Protein AF-A0A4P8XJK2-F1 (afdb_monomer)

pLDDT: mean 84.31, std 14.74, range [49.09, 97.88]

Structure (mmCIF, N/CA/C/O backbone):
data_AF-A0A4P8XJK2-F1
#
_entry.id   AF-A0A4P8XJK2-F1
#
loop_
_atom_site.group_PDB
_atom_site.id
_atom_site.type_symbol
_atom_site.label_atom_id
_atom_site.label_alt_id
_atom_site.label_comp_id
_atom_site.label_asym_id
_atom_site.label_entity_id
_atom_site.label_seq_id
_atom_site.pdbx_PDB_ins_code
_atom_site.Cartn_x
_atom_site.Cartn_y
_atom_site.Cartn_z
_atom_site.occupancy
_atom_site.B_iso_or_equiv
_atom_site.auth_seq_id
_atom_site.auth_comp_id
_atom_site.auth_asym_id
_atom_site.auth_atom_id
_atom_site.pdbx_PDB_model_num
ATOM 1 N N . MET A 1 1 ? -7.688 6.589 -13.736 1.00 49.09 1 MET A N 1
ATOM 2 C CA . MET A 1 1 ? -8.070 5.265 -14.269 1.00 49.09 1 MET A CA 1
ATOM 3 C C . MET A 1 1 ? -7.381 4.116 -13.526 1.00 49.09 1 MET A C 1
ATOM 5 O O . MET A 1 1 ? -8.062 3.148 -13.250 1.00 49.09 1 MET A O 1
ATOM 9 N N . G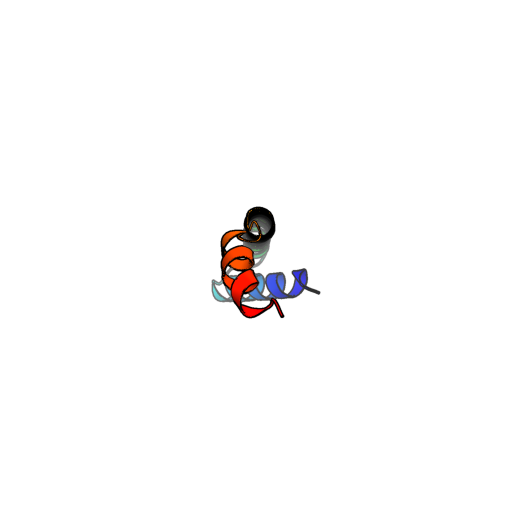LY A 1 2 ? -6.087 4.185 -13.164 1.00 57.47 2 GLY A N 1
ATOM 10 C CA . GLY A 1 2 ? -5.410 3.066 -12.473 1.00 57.47 2 GLY A CA 1
ATOM 11 C C . GLY A 1 2 ? -5.505 3.025 -10.937 1.00 57.47 2 GLY A C 1
ATOM 12 O O . GLY A 1 2 ? -5.424 1.946 -10.369 1.00 57.47 2 GLY A O 1
ATOM 13 N N . SER A 1 3 ? -5.674 4.163 -10.250 1.00 61.38 3 SER A N 1
ATOM 14 C CA . SER A 1 3 ? -5.673 4.218 -8.773 1.00 61.38 3 SER A CA 1
ATOM 15 C C . SER A 1 3 ? -6.863 3.506 -8.138 1.00 61.38 3 SER A C 1
ATOM 17 O O . SER A 1 3 ? -6.700 2.836 -7.123 1.00 61.38 3 SER A O 1
ATOM 19 N N . ASP A 1 4 ? -8.034 3.639 -8.754 1.00 73.31 4 ASP A N 1
ATOM 20 C CA . ASP A 1 4 ? -9.301 3.258 -8.129 1.00 73.31 4 ASP A CA 1
ATOM 21 C C . ASP A 1 4 ? -9.480 1.734 -8.141 1.00 73.31 4 ASP A C 1
ATOM 23 O O . ASP A 1 4 ? -9.939 1.159 -7.164 1.00 73.31 4 ASP A O 1
ATOM 27 N N . HIS A 1 5 ? -8.964 1.058 -9.174 1.00 84.88 5 HIS A N 1
ATOM 28 C CA . HIS A 1 5 ? -8.971 -0.404 -9.261 1.00 84.88 5 HIS A CA 1
ATOM 29 C C . HIS A 1 5 ? -8.191 -1.066 -8.111 1.00 84.88 5 HIS A C 1
ATOM 31 O O . HIS A 1 5 ? -8.640 -2.050 -7.529 1.00 84.88 5 HIS A O 1
ATOM 37 N N . PHE A 1 6 ? -7.022 -0.526 -7.749 1.00 88.69 6 PHE A N 1
ATOM 38 C CA . PHE A 1 6 ? -6.251 -1.052 -6.619 1.00 88.69 6 PHE A CA 1
ATOM 39 C C . PHE A 1 6 ? -6.906 -0.739 -5.279 1.00 88.69 6 PHE A C 1
ATOM 41 O O . PHE A 1 6 ? -6.844 -1.560 -4.367 1.00 88.69 6 PHE A O 1
ATOM 48 N N . SER A 1 7 ? -7.542 0.425 -5.160 1.00 92.56 7 SER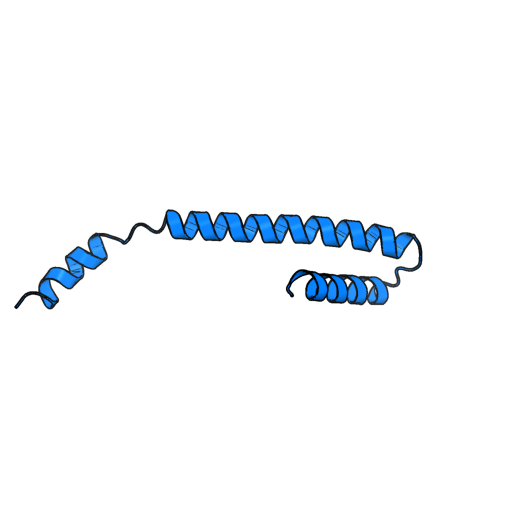 A N 1
ATOM 49 C CA . SER A 1 7 ? -8.320 0.770 -3.976 1.00 92.56 7 SER A CA 1
ATOM 50 C C . SER A 1 7 ? -9.476 -0.207 -3.762 1.00 92.56 7 SER A C 1
ATOM 52 O O . SER A 1 7 ? -9.611 -0.727 -2.660 1.00 92.56 7 SER A O 1
ATOM 54 N N . ASP A 1 8 ? -10.239 -0.542 -4.800 1.00 94.06 8 ASP A N 1
ATOM 55 C CA . ASP A 1 8 ? -11.357 -1.481 -4.672 1.00 94.06 8 ASP A CA 1
ATOM 56 C C . ASP A 1 8 ? -10.890 -2.893 -4.286 1.00 94.06 8 ASP A C 1
ATOM 58 O O . ASP A 1 8 ? -11.492 -3.519 -3.416 1.00 94.06 8 ASP A O 1
ATOM 62 N N . MET A 1 9 ? -9.773 -3.370 -4.852 1.00 94.62 9 MET A N 1
ATOM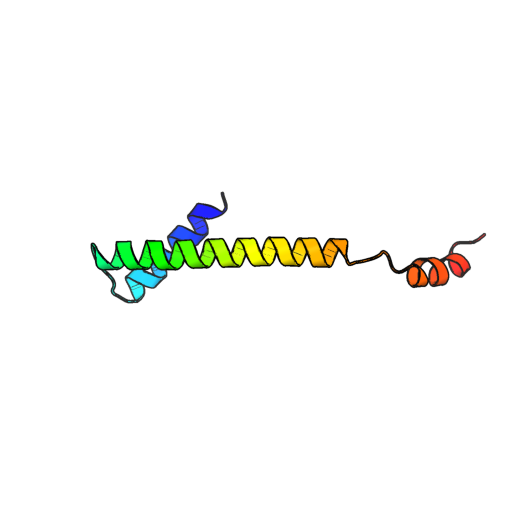 63 C CA . MET A 1 9 ? -9.194 -4.671 -4.484 1.00 94.62 9 MET A CA 1
ATOM 64 C C . MET A 1 9 ? -8.704 -4.706 -3.0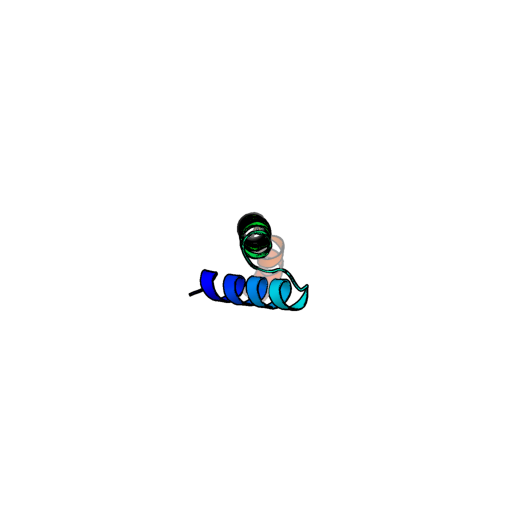33 1.00 94.62 9 MET A C 1
ATOM 66 O O . MET A 1 9 ? -9.046 -5.623 -2.295 1.00 94.62 9 MET A O 1
ATOM 70 N N . ILE A 1 10 ? -7.955 -3.686 -2.593 1.00 95.50 10 ILE A N 1
ATOM 71 C CA . ILE A 1 10 ? -7.486 -3.610 -1.199 1.00 95.50 10 ILE A CA 1
ATOM 72 C C . ILE A 1 10 ? -8.682 -3.584 -0.245 1.00 95.50 10 ILE A C 1
ATOM 74 O O . ILE A 1 10 ? -8.651 -4.227 0.803 1.00 95.50 10 ILE A O 1
ATOM 78 N N . LEU A 1 11 ? -9.727 -2.824 -0.579 1.00 96.06 11 LEU A N 1
ATOM 79 C CA . LEU A 1 11 ? -10.908 -2.725 0.267 1.00 96.06 11 LEU A CA 1
ATOM 80 C C . LEU A 1 11 ? -11.665 -4.058 0.335 1.00 96.06 11 LEU A C 1
ATOM 82 O O . LEU A 1 11 ? -12.064 -4.457 1.426 1.00 96.06 11 LEU A O 1
ATOM 86 N N . ALA A 1 12 ? -11.820 -4.754 -0.795 1.00 96.94 12 ALA A N 1
ATOM 87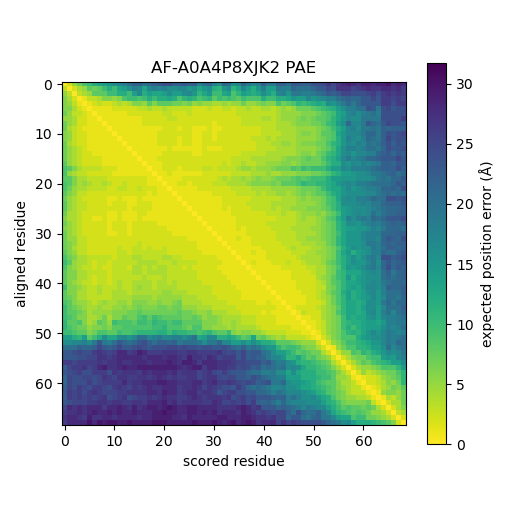 C CA . ALA A 1 12 ? -12.451 -6.069 -0.853 1.00 96.94 12 ALA A CA 1
ATOM 88 C C . ALA A 1 12 ? -11.710 -7.098 0.016 1.00 96.94 12 ALA A C 1
ATOM 90 O O . ALA A 1 12 ? -12.347 -7.771 0.829 1.00 96.94 12 ALA A O 1
ATOM 91 N N . ASP A 1 13 ? -10.379 -7.153 -0.086 1.00 96.88 13 ASP A N 1
ATOM 92 C CA . ASP A 1 13 ? -9.548 -8.050 0.722 1.00 96.88 13 ASP A CA 1
ATOM 93 C C . ASP A 1 13 ? -9.705 -7.752 2.216 1.00 96.88 13 ASP A C 1
ATOM 95 O O . ASP A 1 13 ? -9.938 -8.651 3.018 1.00 96.88 13 ASP A O 1
ATOM 99 N N . LEU A 1 14 ? -9.640 -6.477 2.611 1.00 97.62 14 LEU A N 1
ATOM 100 C CA . LEU A 1 14 ? -9.730 -6.106 4.023 1.00 97.62 14 LEU A CA 1
ATOM 101 C C . LEU A 1 14 ? -11.114 -6.372 4.626 1.00 97.62 14 LEU A C 1
ATOM 103 O O . LEU A 1 14 ? -11.204 -6.740 5.796 1.00 97.62 14 LEU A O 1
ATOM 107 N N . ILE A 1 15 ? -12.182 -6.215 3.840 1.00 97.12 15 ILE A N 1
ATOM 108 C CA . ILE A 1 15 ? -13.534 -6.603 4.259 1.00 97.12 15 ILE A CA 1
ATOM 109 C C . ILE A 1 15 ? -13.613 -8.125 4.430 1.00 97.12 15 ILE A C 1
ATOM 111 O O . ILE A 1 15 ? -14.175 -8.597 5.415 1.00 97.12 15 ILE A O 1
ATOM 115 N N . GLN A 1 16 ? -13.025 -8.900 3.514 1.00 97.75 16 GLN A N 1
ATOM 116 C CA . GLN A 1 16 ? -12.982 -10.362 3.612 1.00 97.75 16 GLN A CA 1
ATOM 117 C C . GLN A 1 16 ? -12.150 -10.849 4.811 1.00 97.75 16 GLN A C 1
ATOM 119 O O . GLN A 1 16 ? -12.501 -11.847 5.438 1.00 97.75 16 GLN A O 1
ATOM 124 N N . GLU A 1 17 ? -11.083 -10.126 5.157 1.00 96.31 17 GLU A N 1
ATOM 125 C CA . GLU A 1 17 ? -10.280 -10.335 6.369 1.00 96.31 17 GLU A CA 1
ATOM 126 C C . GLU A 1 17 ? -11.049 -9.969 7.661 1.00 96.31 17 GLU A C 1
ATOM 128 O O . GLU A 1 17 ? -10.596 -10.303 8.755 1.00 96.31 17 GLU A O 1
ATOM 133 N N . GLY A 1 18 ? -12.223 -9.333 7.551 1.00 97.38 18 GLY A N 1
ATOM 134 C CA . GLY A 1 18 ? -13.103 -8.999 8.675 1.00 97.38 18 GLY A CA 1
ATOM 135 C C . GLY A 1 18 ? -12.783 -7.669 9.360 1.00 97.38 18 GLY A C 1
ATOM 136 O O . GLY A 1 18 ? -13.254 -7.431 10.470 1.00 97.38 18 GLY A O 1
ATOM 137 N N . TYR A 1 19 ? -11.983 -6.799 8.734 1.00 97.88 19 TYR A N 1
ATOM 138 C CA . TYR A 1 19 ? -11.700 -5.478 9.290 1.00 97.88 19 TYR A CA 1
ATOM 139 C C . TYR A 1 19 ? -12.888 -4.534 9.129 1.00 97.88 19 TYR A C 1
ATOM 141 O O . TYR A 1 19 ? -13.496 -4.438 8.063 1.00 97.88 19 TYR A O 1
ATOM 149 N N . GLU A 1 20 ? -13.141 -3.730 10.163 1.00 96.62 20 GLU A N 1
ATOM 150 C CA . GLU A 1 20 ? -14.266 -2.796 10.179 1.00 96.62 20 GLU A CA 1
ATOM 151 C C . GLU A 1 20 ? -13.888 -1.409 10.725 1.00 96.62 20 GLU A C 1
ATOM 153 O O . GLU A 1 20 ? -12.885 -1.207 11.420 1.00 96.62 20 GLU A O 1
ATOM 158 N N . GLY A 1 21 ? -14.711 -0.410 10.395 1.00 95.81 21 GLY A N 1
ATOM 159 C CA . GLY A 1 21 ? -14.642 0.932 10.972 1.00 95.81 21 GLY A CA 1
ATOM 160 C C . GLY A 1 21 ? -13.259 1.593 10.887 1.00 95.81 21 GLY A C 1
ATOM 161 O O . GLY A 1 21 ? -12.679 1.756 9.813 1.00 95.81 21 GLY A O 1
ATOM 162 N N . LYS A 1 22 ? -12.736 2.039 12.037 1.00 97.12 22 LYS A N 1
ATOM 163 C CA . LYS A 1 22 ? -11.446 2.750 12.106 1.00 97.12 22 LYS A CA 1
ATOM 164 C C . LYS A 1 22 ? -10.254 1.843 11.810 1.00 97.12 22 LYS A C 1
ATOM 166 O O . LYS A 1 22 ? -9.254 2.328 11.286 1.00 97.12 22 LYS A O 1
ATOM 171 N N . GLU A 1 23 ? -10.360 0.562 12.142 1.00 96.56 23 GLU A N 1
ATOM 172 C CA . GLU A 1 23 ? -9.300 -0.409 11.890 1.00 96.56 23 GLU A CA 1
ATOM 173 C C . GLU A 1 23 ? -9.169 -0.682 10.390 1.00 96.56 23 GLU A C 1
ATOM 175 O O . GLU A 1 23 ? -8.068 -0.579 9.848 1.00 96.56 23 GLU A O 1
ATOM 180 N N . LEU A 1 24 ? -10.301 -0.870 9.700 1.00 97.50 24 LEU A N 1
ATOM 181 C CA . LEU A 1 24 ? -10.361 -0.982 8.240 1.00 97.50 24 LEU A CA 1
ATOM 182 C C . LEU A 1 24 ? -9.708 0.220 7.555 1.00 97.50 24 LEU A C 1
ATOM 184 O O . LEU A 1 24 ? -8.854 0.056 6.689 1.00 97.50 24 LEU A O 1
ATOM 188 N N . LEU A 1 25 ? -10.059 1.438 7.978 1.00 96.88 25 LEU A N 1
ATOM 189 C CA . LEU A 1 25 ? -9.472 2.660 7.421 1.00 96.88 25 LEU A CA 1
ATOM 190 C C . LEU A 1 25 ? -7.959 2.750 7.659 1.00 96.88 25 LEU A C 1
ATOM 192 O O . LEU A 1 25 ? -7.229 3.224 6.785 1.00 96.88 25 LEU A O 1
ATOM 196 N N . GLY A 1 26 ? -7.485 2.312 8.827 1.00 97.69 26 GLY A N 1
ATOM 197 C CA . GLY A 1 26 ? -6.059 2.253 9.139 1.00 97.69 26 GLY A CA 1
ATOM 198 C C . GLY A 1 26 ? -5.324 1.286 8.213 1.00 97.69 26 GLY A C 1
ATOM 199 O O . GLY A 1 26 ? -4.377 1.683 7.530 1.00 97.69 26 GLY A O 1
ATOM 200 N N . LYS A 1 27 ? -5.818 0.048 8.123 1.00 97.38 27 LYS A N 1
ATOM 201 C CA . LYS A 1 27 ? -5.240 -1.006 7.281 1.00 97.38 27 LYS A CA 1
ATOM 202 C C . LYS A 1 27 ? -5.294 -0.674 5.796 1.00 97.38 27 LYS A C 1
ATOM 204 O O . LYS A 1 27 ? -4.329 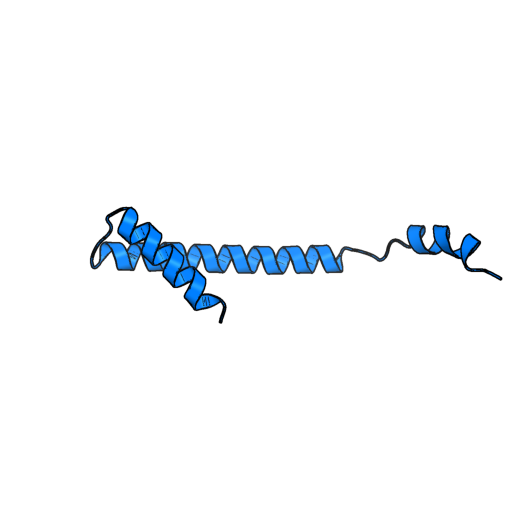-0.919 5.076 1.00 97.38 27 LYS A O 1
ATOM 209 N N . PHE A 1 28 ? -6.374 -0.047 5.347 1.00 96.88 28 PHE A N 1
ATOM 210 C CA . PHE A 1 28 ? -6.524 0.403 3.971 1.00 96.88 28 PHE A CA 1
ATOM 211 C C . PHE A 1 28 ? -5.434 1.402 3.581 1.00 96.88 28 PHE A C 1
ATOM 213 O O . PHE A 1 28 ? -4.749 1.214 2.578 1.00 96.88 28 PHE A O 1
ATOM 220 N N . ARG A 1 29 ? -5.209 2.433 4.406 1.00 95.88 29 ARG A N 1
ATOM 221 C CA . ARG A 1 29 ? -4.166 3.442 4.154 1.00 95.88 29 ARG A CA 1
ATOM 222 C C . ARG A 1 29 ? -2.763 2.845 4.185 1.00 95.88 29 ARG A C 1
ATOM 224 O O . ARG A 1 29 ? -1.925 3.231 3.368 1.00 95.88 29 ARG A O 1
ATOM 231 N N . GLU A 1 30 ? -2.521 1.912 5.105 1.00 96.12 30 GLU A N 1
ATOM 232 C CA . GLU A 1 30 ? -1.266 1.163 5.208 1.00 96.12 30 GLU A CA 1
ATOM 233 C C . GLU A 1 30 ? -0.991 0.390 3.906 1.00 96.12 30 GLU A C 1
ATOM 235 O O . GLU A 1 30 ? 0.012 0.651 3.233 1.00 96.12 30 GLU A O 1
ATOM 240 N N . LYS A 1 31 ? -1.924 -0.481 3.489 1.00 94.62 31 LYS A N 1
ATOM 241 C CA . LYS A 1 31 ? -1.789 -1.295 2.269 1.00 94.62 31 LYS A CA 1
ATOM 242 C C . LYS A 1 31 ? -1.716 -0.434 1.003 1.00 94.62 31 LYS A C 1
ATOM 244 O O . LYS A 1 31 ? -0.876 -0.689 0.141 1.00 94.62 31 LYS A O 1
ATOM 249 N N . GLN A 1 32 ? -2.523 0.623 0.902 1.00 93.81 32 GLN A N 1
ATOM 250 C CA . GLN A 1 32 ? -2.519 1.530 -0.251 1.00 93.81 32 GLN A CA 1
ATOM 251 C C . GLN A 1 32 ? -1.176 2.255 -0.409 1.00 93.81 32 GLN A C 1
ATOM 253 O O . GLN A 1 32 ? -0.668 2.386 -1.524 1.00 93.81 32 GLN A O 1
ATOM 258 N N . THR A 1 33 ? -0.582 2.716 0.696 1.00 93.69 33 THR A N 1
ATOM 259 C CA . THR A 1 33 ? 0.716 3.407 0.666 1.00 93.69 33 THR A CA 1
ATOM 260 C C . THR A 1 33 ? 1.834 2.453 0.260 1.00 93.69 33 THR A C 1
ATOM 262 O O . THR A 1 33 ? 2.635 2.786 -0.617 1.00 93.69 33 THR A O 1
ATOM 265 N N . ALA A 1 34 ? 1.855 1.254 0.847 1.00 93.31 34 ALA A N 1
ATOM 266 C CA . ALA A 1 34 ? 2.838 0.225 0.525 1.00 93.31 34 ALA A CA 1
ATOM 267 C C . ALA A 1 34 ? 2.766 -0.185 -0.955 1.00 93.31 34 ALA A C 1
ATOM 269 O O . ALA A 1 34 ? 3.784 -0.181 -1.650 1.00 93.31 34 ALA A O 1
ATOM 270 N N . LEU A 1 35 ? 1.558 -0.451 -1.466 1.00 92.38 35 LEU A N 1
ATOM 271 C CA . LEU A 1 35 ? 1.353 -0.836 -2.860 1.00 92.38 35 LEU A CA 1
ATOM 272 C C . LEU A 1 35 ? 1.803 0.263 -3.827 1.00 92.38 35 LEU A C 1
ATOM 274 O O . LEU A 1 35 ? 2.499 -0.020 -4.800 1.00 92.38 35 LEU A O 1
ATOM 278 N N . ARG A 1 36 ? 1.455 1.527 -3.554 1.00 90.69 36 ARG A N 1
ATOM 279 C CA . ARG A 1 36 ? 1.875 2.656 -4.396 1.00 90.69 36 ARG A CA 1
ATOM 280 C C . ARG A 1 36 ? 3.398 2.756 -4.487 1.00 90.69 36 ARG A C 1
ATOM 282 O O . ARG A 1 36 ? 3.923 2.987 -5.574 1.00 90.69 36 ARG A O 1
ATOM 289 N N . GLY A 1 37 ? 4.091 2.570 -3.362 1.00 91.88 37 GLY A N 1
ATOM 290 C CA . GLY A 1 37 ? 5.553 2.546 -3.316 1.00 91.88 37 GLY A CA 1
ATOM 291 C C . GLY A 1 37 ? 6.141 1.409 -4.150 1.00 91.88 37 GLY A C 1
ATOM 292 O O . GLY A 1 37 ? 7.022 1.650 -4.973 1.00 91.88 37 GLY A O 1
ATOM 293 N N . ALA A 1 38 ? 5.606 0.195 -4.000 1.00 93.31 38 ALA A N 1
ATOM 294 C CA . ALA A 1 38 ? 6.055 -0.974 -4.753 1.00 93.31 38 ALA A CA 1
ATOM 295 C C . ALA A 1 38 ? 5.846 -0.814 -6.268 1.00 93.31 38 ALA A C 1
ATOM 297 O O . ALA A 1 38 ? 6.762 -1.066 -7.047 1.00 93.31 38 ALA A O 1
ATOM 298 N N . VAL A 1 39 ? 4.676 -0.323 -6.694 1.00 92.25 39 VAL A N 1
ATOM 299 C CA . VAL A 1 39 ? 4.388 -0.059 -8.114 1.00 92.25 39 VAL A CA 1
ATOM 300 C C . VAL A 1 39 ? 5.336 0.999 -8.675 1.00 92.25 39 VAL A C 1
ATOM 302 O O . VAL A 1 39 ? 5.876 0.823 -9.764 1.00 92.25 39 VAL A O 1
ATOM 305 N N . GLN A 1 40 ? 5.583 2.081 -7.933 1.00 92.50 40 GLN A N 1
ATOM 306 C CA . GLN A 1 40 ? 6.523 3.109 -8.371 1.00 92.50 40 GLN A CA 1
ATO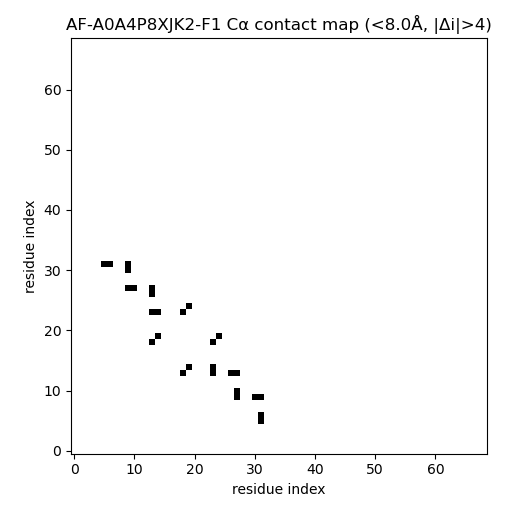M 307 C C . GLN A 1 40 ? 7.944 2.556 -8.513 1.00 92.50 40 GLN A C 1
ATOM 309 O O . GLN A 1 40 ? 8.633 2.905 -9.469 1.00 92.50 40 GLN A O 1
ATOM 314 N N . HIS A 1 41 ? 8.372 1.694 -7.589 1.00 94.81 41 HIS A N 1
ATOM 315 C CA . HIS A 1 41 ? 9.677 1.046 -7.660 1.00 94.81 41 HIS A CA 1
ATOM 316 C C . HIS A 1 41 ? 9.794 0.155 -8.900 1.00 94.81 41 HIS A C 1
ATOM 318 O O . HIS A 1 41 ? 10.747 0.303 -9.657 1.00 94.81 41 HIS A O 1
ATOM 324 N N . LEU A 1 42 ? 8.778 -0.669 -9.167 1.00 93.31 42 LEU A N 1
ATOM 325 C CA . LEU A 1 42 ? 8.725 -1.544 -10.339 1.00 93.31 42 LEU A CA 1
ATOM 326 C C . LEU A 1 42 ? 8.771 -0.750 -11.653 1.00 93.31 42 LEU A C 1
ATOM 328 O O . LEU A 1 42 ? 9.485 -1.130 -12.580 1.00 93.31 42 LEU A O 1
ATOM 332 N N . ILE A 1 43 ? 8.047 0.372 -11.735 1.00 92.31 43 ILE A N 1
ATOM 333 C CA . ILE A 1 43 ? 8.089 1.270 -12.902 1.00 92.31 43 ILE A CA 1
ATOM 334 C C . ILE A 1 43 ? 9.502 1.832 -13.098 1.00 92.31 43 ILE A C 1
ATOM 336 O O . ILE A 1 43 ? 10.002 1.852 -14.224 1.00 92.31 43 ILE A O 1
ATOM 340 N N . THR A 1 44 ? 10.145 2.285 -12.020 1.00 94.38 44 THR A N 1
ATOM 341 C CA . THR A 1 44 ? 11.510 2.823 -12.074 1.00 94.38 44 THR A CA 1
ATOM 342 C C . THR A 1 44 ? 12.504 1.758 -12.530 1.00 94.38 44 THR A C 1
ATOM 344 O O . THR A 1 44 ? 13.234 1.995 -13.488 1.00 94.38 44 THR A O 1
ATOM 347 N N . GLU A 1 45 ? 12.479 0.578 -11.910 1.00 92.19 45 GLU A N 1
ATOM 348 C CA . GLU A 1 45 ? 13.351 -0.551 -12.246 1.00 92.19 45 GLU A CA 1
ATOM 349 C C . GLU A 1 45 ? 13.173 -0.985 -13.704 1.00 92.19 45 GLU A C 1
ATOM 351 O O . GLU A 1 45 ? 14.149 -1.146 -14.430 1.00 92.19 45 GLU A O 1
ATOM 356 N N . SER A 1 46 ? 11.926 -1.088 -14.171 1.00 91.81 46 SER A N 1
ATOM 357 C CA . SER A 1 46 ? 11.627 -1.422 -15.568 1.00 91.81 46 SER A CA 1
ATOM 358 C C . SER A 1 46 ? 12.171 -0.364 -16.531 1.00 91.81 46 SER A C 1
ATOM 360 O O . SER A 1 46 ? 12.710 -0.693 -17.588 1.00 91.81 46 SER A O 1
ATOM 362 N N . GLY A 1 47 ? 12.060 0.917 -16.167 1.00 89.88 47 GLY A N 1
ATOM 363 C CA . GLY A 1 47 ? 12.628 2.020 -16.937 1.00 89.88 47 GLY A CA 1
ATOM 364 C C . GLY A 1 47 ? 14.156 1.979 -16.986 1.00 89.88 47 GLY A C 1
ATOM 365 O O . GLY A 1 47 ? 14.744 2.226 -18.038 1.00 89.88 47 GLY A O 1
ATOM 366 N N . ASP A 1 48 ? 14.805 1.642 -15.874 1.00 89.88 48 ASP A N 1
ATOM 367 C CA . ASP A 1 48 ? 16.258 1.490 -15.804 1.00 89.88 48 ASP A CA 1
ATOM 368 C C . ASP A 1 48 ? 16.739 0.279 -16.600 1.00 89.88 48 ASP A C 1
ATOM 37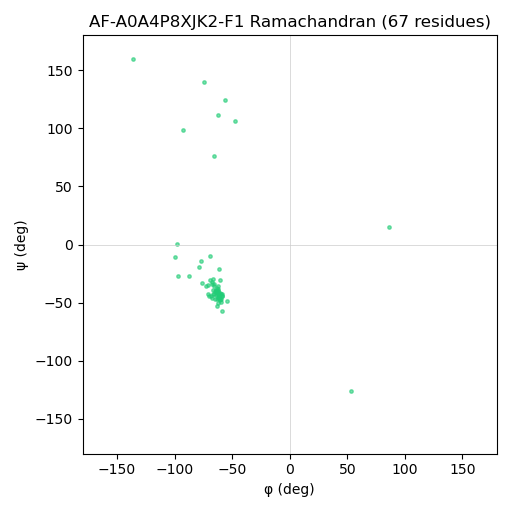0 O O . ASP A 1 48 ? 17.663 0.424 -17.398 1.00 89.88 48 ASP A O 1
ATOM 374 N N . ALA A 1 49 ? 16.065 -0.866 -16.486 1.00 86.81 49 ALA A N 1
ATOM 375 C CA . ALA A 1 49 ? 16.348 -2.057 -17.280 1.00 86.81 49 ALA A CA 1
ATOM 376 C C . ALA A 1 49 ? 16.210 -1.779 -18.786 1.00 86.81 49 ALA A C 1
ATOM 378 O O . ALA A 1 49 ? 17.094 -2.136 -19.561 1.00 86.81 49 ALA A O 1
ATOM 379 N N . ALA A 1 50 ? 15.156 -1.071 -19.208 1.00 86.38 50 ALA A N 1
ATOM 380 C CA . ALA A 1 50 ? 14.965 -0.691 -20.608 1.00 86.38 50 ALA A CA 1
ATOM 381 C C . ALA A 1 50 ? 16.034 0.298 -21.111 1.00 86.38 50 ALA A C 1
ATOM 383 O O . ALA A 1 50 ? 16.459 0.210 -22.258 1.00 86.38 50 ALA A O 1
ATOM 384 N N . ARG A 1 51 ? 16.501 1.229 -20.268 1.00 81.50 51 ARG A N 1
ATOM 385 C CA . ARG A 1 51 ? 17.603 2.150 -20.612 1.00 81.50 51 ARG A CA 1
ATOM 386 C C . ARG A 1 51 ? 18.963 1.458 -20.651 1.00 81.50 51 ARG A C 1
ATOM 388 O O . ARG A 1 51 ? 19.817 1.826 -21.454 1.00 81.50 51 ARG A O 1
ATOM 395 N N . GLN A 1 52 ? 19.176 0.488 -19.766 1.00 74.50 52 GLN A N 1
ATOM 396 C CA . GLN A 1 52 ? 20.382 -0.337 -19.717 1.00 74.50 52 GLN A CA 1
ATOM 397 C C . GLN A 1 52 ? 20.397 -1.418 -20.797 1.00 74.50 52 GLN A C 1
ATOM 399 O O . GLN A 1 52 ? 21.466 -1.955 -21.090 1.00 74.50 52 GLN A O 1
ATOM 404 N N . TYR A 1 53 ? 19.251 -1.683 -21.432 1.00 66.50 53 TYR A N 1
ATOM 405 C CA . TYR A 1 53 ? 19.155 -2.430 -22.677 1.00 66.50 53 TYR A CA 1
ATOM 406 C C . TYR A 1 53 ? 19.840 -1.629 -23.794 1.00 66.50 53 TYR A C 1
ATOM 408 O O . TYR A 1 53 ? 19.214 -0.965 -24.622 1.00 66.50 53 TYR A O 1
ATOM 416 N N . LYS A 1 54 ? 21.178 -1.651 -23.798 1.00 60.75 54 LYS A N 1
ATOM 417 C CA . LYS A 1 54 ? 21.964 -1.275 -24.966 1.00 60.75 54 LYS A CA 1
ATOM 418 C C . LYS A 1 54 ? 21.486 -2.167 -26.102 1.00 60.75 54 LYS A C 1
ATOM 420 O O . LYS A 1 54 ? 21.514 -3.387 -25.966 1.00 60.75 54 LYS A O 1
ATOM 425 N N . LYS A 1 55 ? 21.061 -1.542 -27.203 1.00 56.50 55 LYS A N 1
ATOM 426 C CA . LYS A 1 55 ? 20.923 -2.195 -28.505 1.00 56.50 55 LYS A CA 1
ATOM 427 C C . LYS A 1 55 ? 22.225 -2.961 -28.722 1.00 56.50 55 LYS A C 1
ATOM 429 O O . LYS A 1 55 ? 23.279 -2.338 -28.835 1.00 56.50 55 LYS A O 1
ATOM 434 N N . ASP A 1 56 ? 22.159 -4.279 -28.598 1.00 59.59 56 ASP A N 1
ATOM 435 C CA . ASP A 1 56 ? 23.340 -5.120 -28.638 1.00 59.59 56 ASP A CA 1
ATOM 436 C C . ASP A 1 56 ? 23.973 -4.938 -30.019 1.00 59.59 56 ASP A C 1
ATOM 438 O O . ASP A 1 56 ? 23.371 -5.299 -31.033 1.00 59.59 56 ASP A O 1
ATOM 442 N N . SER A 1 57 ? 25.145 -4.301 -30.074 1.00 57.38 57 SER A N 1
ATOM 443 C CA . SER A 1 57 ? 25.850 -4.077 -31.338 1.00 57.38 57 SER A CA 1
ATOM 444 C C . SER A 1 57 ? 26.208 -5.405 -31.995 1.00 57.38 57 SER A C 1
ATOM 446 O O . SER A 1 57 ? 26.351 -5.447 -33.210 1.00 57.38 57 SER A O 1
ATOM 448 N N . GLN A 1 58 ? 26.258 -6.499 -31.222 1.00 60.31 58 GLN A N 1
ATOM 449 C CA . GLN A 1 58 ? 26.428 -7.841 -31.765 1.00 60.31 58 GLN A CA 1
ATOM 450 C C . GLN A 1 58 ? 25.225 -8.284 -32.602 1.00 60.31 58 GLN A C 1
ATOM 452 O O . GLN A 1 58 ? 25.400 -9.030 -33.558 1.00 60.31 58 GLN A O 1
ATOM 457 N N . THR A 1 59 ? 24.012 -7.808 -32.298 1.00 63.84 59 THR A N 1
ATOM 458 C CA . THR A 1 59 ? 22.828 -8.089 -33.122 1.00 63.84 59 THR A CA 1
ATOM 459 C C . THR A 1 59 ? 22.909 -7.342 -34.454 1.00 63.84 59 THR A C 1
ATOM 461 O O . THR A 1 59 ? 22.638 -7.934 -35.492 1.00 63.84 59 THR A O 1
ATOM 464 N N . GLU A 1 60 ? 23.330 -6.072 -34.466 1.00 63.44 60 GLU A N 1
ATOM 465 C CA . GLU A 1 60 ? 23.565 -5.359 -35.733 1.00 63.44 60 GLU A CA 1
ATOM 466 C C . GLU A 1 60 ? 24.712 -5.988 -36.541 1.00 63.44 60 GLU A C 1
ATOM 468 O O . GLU A 1 60 ? 24.522 -6.223 -37.728 1.00 63.44 60 GLU A O 1
ATOM 473 N N . GLU A 1 61 ? 25.835 -6.360 -35.913 1.00 65.56 61 GLU A N 1
ATOM 474 C CA . GLU A 1 61 ? 26.956 -7.051 -36.581 1.00 65.56 61 GLU A CA 1
ATOM 475 C C . GLU A 1 61 ? 26.567 -8.428 -37.159 1.00 65.56 61 GLU A C 1
ATOM 477 O O . GLU A 1 61 ? 27.027 -8.804 -38.237 1.00 65.56 61 GLU A O 1
ATOM 482 N N . LEU A 1 62 ? 25.684 -9.180 -36.490 1.00 70.56 62 LEU A N 1
ATOM 483 C CA . LEU A 1 62 ? 25.173 -10.469 -36.980 1.00 70.56 62 LEU A CA 1
ATOM 484 C C . LEU A 1 62 ? 24.279 -10.332 -38.220 1.00 70.56 62 LEU A C 1
ATOM 486 O O . LEU A 1 62 ? 24.257 -11.230 -39.059 1.00 70.56 62 LEU A O 1
ATOM 490 N N . PHE A 1 63 ? 23.532 -9.231 -38.338 1.00 73.19 63 PHE A N 1
ATOM 491 C CA . PHE A 1 63 ? 22.590 -9.017 -39.442 1.00 73.19 63 PHE A CA 1
ATOM 492 C C . PHE A 1 63 ? 23.134 -8.114 -40.556 1.00 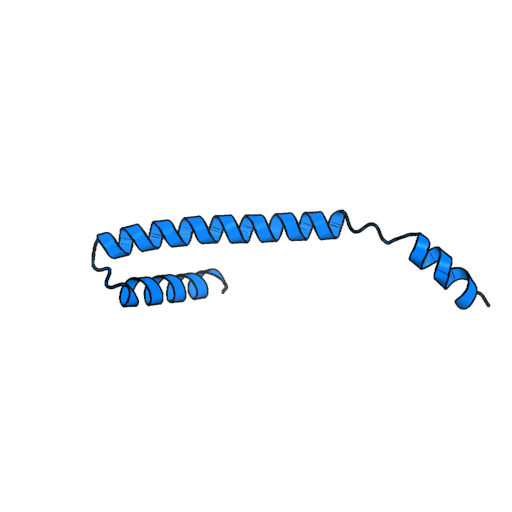73.19 63 PHE A C 1
ATOM 494 O O . PHE A 1 63 ? 22.539 -8.084 -41.635 1.00 73.19 63 PHE A O 1
ATOM 501 N N . THR A 1 64 ? 24.274 -7.440 -40.360 1.00 69.56 64 THR A N 1
ATOM 502 C CA . THR A 1 64 ? 24.952 -6.693 -41.434 1.00 69.56 64 THR A CA 1
ATOM 503 C C . THR A 1 64 ? 25.378 -7.580 -42.603 1.00 69.56 64 THR A C 1
ATOM 505 O O . THR A 1 64 ? 25.348 -7.118 -43.737 1.00 69.56 64 THR A O 1
ATOM 508 N N . ASP A 1 65 ? 25.698 -8.852 -42.353 1.00 68.50 65 ASP A N 1
ATOM 509 C CA . ASP A 1 65 ? 26.134 -9.807 -43.387 1.00 68.50 65 ASP A CA 1
ATOM 510 C C . ASP A 1 65 ? 24.962 -10.374 -44.220 1.00 68.50 65 ASP A C 1
ATOM 512 O O . ASP A 1 65 ? 25.147 -10.865 -45.326 1.00 68.50 65 ASP A O 1
ATOM 516 N N . VAL A 1 66 ? 23.725 -10.284 -43.712 1.00 70.12 66 VAL A N 1
ATOM 517 C CA . VAL A 1 66 ? 22.507 -10.773 -44.396 1.00 70.12 66 VAL A CA 1
ATOM 518 C C . VAL A 1 66 ? 21.767 -9.651 -45.134 1.00 70.12 66 VAL A C 1
ATOM 520 O O . VAL A 1 66 ? 21.060 -9.912 -46.103 1.00 70.12 66 VAL A O 1
ATOM 523 N N . MET A 1 67 ? 21.910 -8.406 -44.675 1.00 68.12 67 MET A N 1
ATOM 524 C CA . MET A 1 67 ? 21.217 -7.232 -45.225 1.00 68.12 67 MET A CA 1
ATOM 525 C C . MET A 1 67 ? 22.063 -6.416 -46.219 1.00 68.12 67 MET A C 1
ATOM 527 O O . MET A 1 67 ? 21.589 -5.388 -46.702 1.00 68.12 67 MET A O 1
ATOM 531 N N . GLY A 1 68 ? 23.301 -6.830 -46.499 1.00 63.38 68 GLY A N 1
ATOM 532 C CA . GLY A 1 68 ? 24.162 -6.204 -47.502 1.00 63.38 68 GLY A CA 1
ATOM 533 C C . GLY A 1 68 ? 24.033 -6.866 -48.876 1.00 63.38 68 GLY A C 1
ATOM 534 O O . GLY A 1 68 ? 24.691 -7.874 -49.118 1.00 63.38 68 GLY A O 1
ATOM 535 N N . ASP A 1 69 ? 23.227 -6.269 -49.757 1.00 53.69 69 ASP A N 1
ATOM 536 C CA . ASP A 1 69 ? 23.372 -6.319 -51.225 1.00 53.69 69 ASP A CA 1
ATOM 537 C C . ASP A 1 69 ? 23.568 -4.880 -51.732 1.00 53.69 69 ASP A C 1
ATOM 539 O O . ASP A 1 69 ? 22.756 -4.006 -51.337 1.00 53.69 69 ASP A O 1
#

Radius of gyration: 22.43 Å; Cα contacts (8 Å, |Δi|>4): 14; chains: 1; bounding box: 42×16×63 Å

Nearest PDB structures (foldseek):
  3g6i-assembly1_A-2  TM=6.120E-01  e=9.991E+00  Bacteroides thetaiotaomicron VPI-5482

Secondary structure (DSSP, 8-state):
--HHHHHHHHHHHHHHTT--HHHHHHHHHHHHHHHHHHHHHHHHHHHHHHHH----HHHHHHHHTTS--

Organism: NCBI:txid2565926

Solvent-accessible surface area (backbone atoms only — not comparable to full-atom values): 4056 Å² total; per-residue (Å²): 129,72,68,62,60,56,49,52,52,53,51,52,52,41,50,73,73,65,47,54,75,72,58,31,54,50,52,48,53,52,53,52,52,53,49,54,52,52,52,53,48,52,54,50,52,51,52,48,52,57,67,66,55,62,80,55,62,66,58,54,61,67,45,51,76,76,70,66,127

Foldseek 3Di:
DPLVVVLVVLLVVLVVVVDDDPRSVVSSVVVSVVVVVVVVVVVVVVVVVVVVPDPPVVVVVVCVVVPDD

Sequence (69 aa):
MGSDHFSDMILADLIQEGYEGKELLGKFREKQTALRGAVQHLITESGDAARQYKKDSQTEELFTDVMGD

Mean predicted aligned error: 10.31 Å